Protein AF-A0A966S8Y2-F1 (afdb_monomer_lite)

pLDDT: mean 94.07, std 9.88, range [55.12, 98.75]

Structure (mmCIF, N/CA/C/O backbone):
data_AF-A0A966S8Y2-F1
#
_entry.id   AF-A0A966S8Y2-F1
#
loop_
_atom_site.group_PDB
_atom_site.id
_atom_site.type_symbol
_atom_site.label_atom_id
_atom_site.label_alt_id
_atom_site.label_comp_id
_atom_site.label_asym_id
_atom_site.label_entity_id
_atom_site.label_seq_id
_atom_site.pdbx_PDB_ins_code
_atom_site.Cartn_x
_atom_site.Cartn_y
_atom_site.Cartn_z
_atom_site.occupancy
_atom_site.B_iso_or_equiv
_atom_site.auth_seq_id
_atom_site.auth_comp_id
_atom_site.auth_asym_id
_atom_site.auth_atom_id
_atom_site.pdbx_PDB_model_num
ATOM 1 N N . GLY A 1 1 ? 18.038 -4.367 -18.039 1.00 65.38 1 GLY A N 1
ATOM 2 C CA . GLY A 1 1 ? 17.883 -4.833 -16.645 1.00 65.38 1 GLY A CA 1
ATOM 3 C C . GLY A 1 1 ? 17.531 -6.306 -16.637 1.00 65.38 1 GLY A C 1
ATOM 4 O O . GLY A 1 1 ? 16.687 -6.699 -17.438 1.00 65.38 1 GLY A O 1
ATOM 5 N N . SER A 1 2 ? 18.187 -7.108 -15.795 1.00 87.12 2 SER A N 1
ATOM 6 C CA . SER A 1 2 ? 17.935 -8.552 -15.687 1.00 87.12 2 SER A CA 1
ATOM 7 C C . SER A 1 2 ? 16.500 -8.840 -15.224 1.00 87.12 2 SER A C 1
ATOM 9 O O . SER A 1 2 ? 15.904 -8.039 -14.500 1.00 87.12 2 SER A O 1
ATOM 11 N N . GLY A 1 3 ? 15.937 -9.984 -15.627 1.00 88.94 3 GLY A N 1
ATOM 12 C CA . GLY A 1 3 ? 14.596 -10.402 -15.192 1.00 88.94 3 GLY A CA 1
ATOM 13 C C . GLY A 1 3 ? 14.470 -10.493 -13.667 1.00 88.94 3 GLY A C 1
ATOM 14 O O . GLY A 1 3 ? 13.470 -10.061 -13.105 1.00 88.94 3 GLY A O 1
ATOM 15 N N . PHE A 1 4 ? 15.532 -10.939 -12.990 1.00 93.38 4 PHE A N 1
ATOM 16 C CA . PHE A 1 4 ? 15.594 -10.997 -11.529 1.00 93.38 4 PHE A CA 1
ATOM 17 C C . PHE A 1 4 ? 15.527 -9.610 -10.870 1.00 93.38 4 PHE A C 1
ATOM 19 O O . PHE A 1 4 ? 14.752 -9.406 -9.940 1.00 93.38 4 PHE A O 1
ATOM 26 N N . GLY A 1 5 ? 16.266 -8.623 -11.391 1.00 93.50 5 GLY A N 1
ATOM 27 C CA . GLY A 1 5 ? 16.197 -7.251 -10.878 1.00 93.50 5 GLY A CA 1
ATOM 28 C C . GLY A 1 5 ? 14.804 -6.634 -11.040 1.00 93.50 5 GLY A C 1
ATOM 29 O O . GLY A 1 5 ? 14.321 -5.954 -10.138 1.00 93.50 5 GLY A O 1
ATOM 30 N N . LYS A 1 6 ? 14.118 -6.926 -12.155 1.00 92.38 6 LYS A N 1
ATOM 31 C CA . LYS A 1 6 ? 12.730 -6.485 -12.375 1.00 92.38 6 LYS A CA 1
ATOM 32 C C . LYS A 1 6 ? 11.755 -7.126 -11.385 1.00 92.38 6 LYS A C 1
ATOM 34 O O . LYS A 1 6 ? 10.871 -6.432 -10.895 1.00 92.38 6 LYS A O 1
ATOM 39 N N . LEU A 1 7 ? 11.932 -8.410 -11.066 1.00 94.81 7 LEU A N 1
ATOM 40 C CA . LEU A 1 7 ? 11.112 -9.104 -10.071 1.00 94.81 7 LEU A CA 1
ATOM 41 C C . LEU A 1 7 ? 11.266 -8.479 -8.678 1.00 94.81 7 LEU A C 1
ATOM 43 O O . LEU A 1 7 ? 10.262 -8.197 -8.026 1.00 94.81 7 LEU A O 1
ATOM 47 N N . LEU A 1 8 ? 12.504 -8.213 -8.246 1.00 97.00 8 LEU A N 1
ATOM 48 C CA . LEU A 1 8 ? 12.764 -7.548 -6.965 1.00 97.00 8 LEU A CA 1
ATOM 49 C C . LEU A 1 8 ? 12.143 -6.150 -6.917 1.00 97.00 8 LEU A C 1
ATOM 51 O O . LEU A 1 8 ? 11.499 -5.798 -5.931 1.00 97.00 8 LEU A O 1
ATOM 55 N N . LEU A 1 9 ? 12.283 -5.375 -7.997 1.00 95.62 9 LEU A N 1
ATOM 56 C CA . LEU A 1 9 ? 11.682 -4.049 -8.092 1.00 95.62 9 LEU A CA 1
ATOM 57 C C . LEU A 1 9 ? 10.148 -4.113 -8.047 1.00 95.62 9 LEU A C 1
ATOM 59 O O . LEU A 1 9 ? 9.532 -3.322 -7.340 1.00 95.62 9 LEU A O 1
ATOM 63 N N . ALA A 1 10 ? 9.524 -5.066 -8.745 1.00 96.00 10 ALA A N 1
ATOM 64 C CA . ALA A 1 10 ? 8.076 -5.260 -8.697 1.00 96.00 10 ALA A CA 1
ATOM 65 C C . ALA A 1 10 ? 7.601 -5.617 -7.278 1.00 96.00 10 ALA A C 1
ATOM 67 O O . ALA A 1 10 ? 6.649 -5.016 -6.784 1.00 96.00 10 ALA A O 1
ATOM 68 N N . GLY A 1 11 ? 8.297 -6.534 -6.596 1.00 97.62 11 GLY A N 1
ATOM 69 C CA . GLY A 1 11 ? 8.012 -6.874 -5.200 1.00 97.62 11 GLY A CA 1
ATOM 70 C C . GLY A 1 11 ? 8.147 -5.671 -4.263 1.00 97.62 11 GLY A C 1
ATOM 71 O O . GLY A 1 11 ? 7.277 -5.442 -3.422 1.00 97.62 11 GLY A O 1
ATOM 72 N N . TRP A 1 12 ? 9.188 -4.855 -4.454 1.00 97.94 12 TRP A N 1
ATOM 73 C CA . TRP A 1 12 ? 9.393 -3.629 -3.683 1.00 97.94 12 TRP A CA 1
ATOM 74 C C . TRP A 1 12 ? 8.275 -2.604 -3.916 1.00 97.94 12 TRP A C 1
ATOM 76 O O . TRP A 1 12 ? 7.749 -2.051 -2.954 1.00 97.94 12 TRP A O 1
ATOM 86 N N . LEU A 1 13 ? 7.847 -2.399 -5.166 1.00 97.75 13 LEU A N 1
ATOM 87 C CA . LEU A 1 13 ? 6.738 -1.498 -5.504 1.00 97.75 13 LEU A CA 1
ATOM 88 C C . LEU A 1 13 ? 5.409 -1.959 -4.890 1.00 97.75 13 LEU A C 1
ATOM 90 O O . LEU A 1 13 ? 4.658 -1.130 -4.374 1.00 97.75 13 LEU A O 1
ATOM 94 N N . ILE A 1 14 ? 5.132 -3.267 -4.892 1.00 98.38 14 ILE A N 1
ATOM 95 C CA . ILE A 1 14 ? 3.940 -3.834 -4.244 1.00 98.38 14 ILE A CA 1
ATOM 96 C C . ILE A 1 14 ? 3.983 -3.570 -2.732 1.00 98.38 14 ILE A C 1
ATOM 98 O O . ILE A 1 14 ? 3.017 -3.046 -2.170 1.00 98.38 14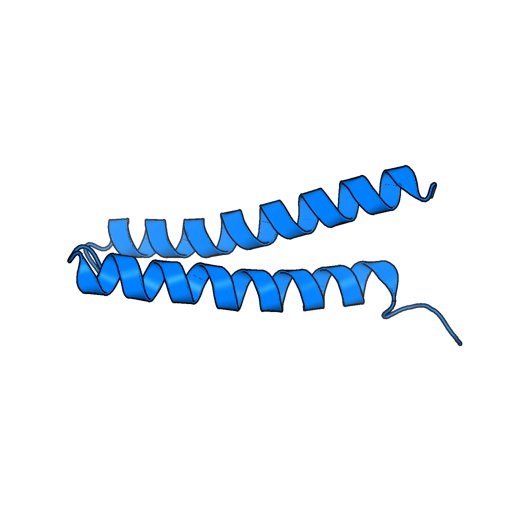 ILE A O 1
ATOM 102 N N . ALA A 1 15 ? 5.109 -3.879 -2.078 1.00 98.50 15 ALA A N 1
ATOM 103 C CA . ALA A 1 15 ? 5.289 -3.646 -0.645 1.00 98.50 15 ALA A CA 1
ATOM 104 C C . ALA A 1 15 ? 5.162 -2.156 -0.286 1.00 98.50 15 ALA A C 1
ATOM 106 O O . ALA A 1 15 ? 4.496 -1.809 0.691 1.00 98.50 15 ALA A O 1
ATOM 107 N N . PHE A 1 16 ? 5.742 -1.276 -1.106 1.00 98.44 16 PHE A N 1
ATOM 108 C CA . PHE A 1 16 ? 5.653 0.170 -0.943 1.00 98.44 16 PHE A CA 1
ATOM 109 C C . PHE A 1 16 ? 4.206 0.672 -1.044 1.00 98.44 16 PHE A C 1
ATOM 111 O O . PHE A 1 16 ? 3.768 1.419 -0.171 1.00 98.44 16 PHE A O 1
ATOM 118 N N . CYS A 1 17 ? 3.431 0.229 -2.043 1.00 98.69 17 CYS A N 1
ATOM 119 C CA . CYS A 1 17 ? 2.026 0.631 -2.192 1.00 98.69 17 CYS A CA 1
ATOM 120 C C . CYS A 1 17 ? 1.180 0.205 -0.984 1.00 98.69 17 CYS A C 1
ATOM 122 O O . CYS A 1 17 ? 0.393 1.001 -0.469 1.00 98.69 17 CYS A O 1
ATOM 124 N N . TYR A 1 18 ? 1.364 -1.025 -0.493 1.00 98.75 18 TYR A N 1
ATOM 125 C CA . TYR A 1 18 ? 0.685 -1.487 0.719 1.00 98.75 18 TYR A CA 1
ATOM 126 C C . TYR A 1 18 ? 1.088 -0.666 1.949 1.00 98.75 18 TYR A C 1
ATOM 128 O O . TYR A 1 18 ? 0.218 -0.216 2.697 1.00 98.75 18 TYR A O 1
ATOM 136 N N . HIS A 1 19 ? 2.390 -0.428 2.142 1.00 98.69 19 HIS A N 1
ATOM 137 C CA . HIS A 1 19 ? 2.894 0.357 3.267 1.00 98.69 19 HIS A CA 1
ATOM 138 C C . HIS A 1 19 ? 2.366 1.795 3.241 1.00 98.69 19 HIS A C 1
ATOM 140 O O . HIS A 1 19 ? 1.930 2.291 4.275 1.00 98.69 19 HIS A O 1
ATOM 146 N N . LEU A 1 20 ? 2.325 2.434 2.070 1.00 98.62 20 LEU A N 1
ATOM 147 C CA . LEU A 1 20 ? 1.770 3.774 1.890 1.00 98.62 20 LEU A CA 1
ATOM 148 C C . LEU A 1 20 ? 0.282 3.819 2.264 1.00 98.62 20 LEU A C 1
ATOM 150 O O . LEU A 1 20 ? -0.118 4.628 3.100 1.00 98.62 20 LEU A O 1
ATOM 154 N N . CYS A 1 21 ? -0.540 2.932 1.691 1.00 98.75 21 CYS A N 1
ATOM 155 C CA . CYS A 1 21 ? -1.974 2.888 1.988 1.00 98.75 21 CYS A CA 1
ATOM 156 C C . CYS A 1 21 ? -2.242 2.581 3.467 1.00 98.75 21 CYS A C 1
ATOM 158 O O . CYS A 1 21 ? -3.113 3.201 4.082 1.00 98.75 21 CYS A O 1
ATOM 160 N N . ASN A 1 22 ? -1.485 1.656 4.062 1.00 98.69 22 ASN A N 1
ATOM 161 C CA . ASN A 1 22 ? -1.605 1.370 5.484 1.00 98.69 22 ASN A CA 1
ATOM 162 C C . ASN A 1 22 ? -1.122 2.554 6.338 1.00 98.69 22 ASN A C 1
ATOM 164 O O . ASN A 1 22 ? -1.753 2.862 7.342 1.00 98.69 22 ASN A O 1
ATOM 168 N N . GLY A 1 23 ? -0.073 3.263 5.921 1.00 98.62 23 GLY A N 1
ATOM 169 C CA . GLY A 1 23 ? 0.400 4.493 6.557 1.00 98.62 23 GLY A CA 1
A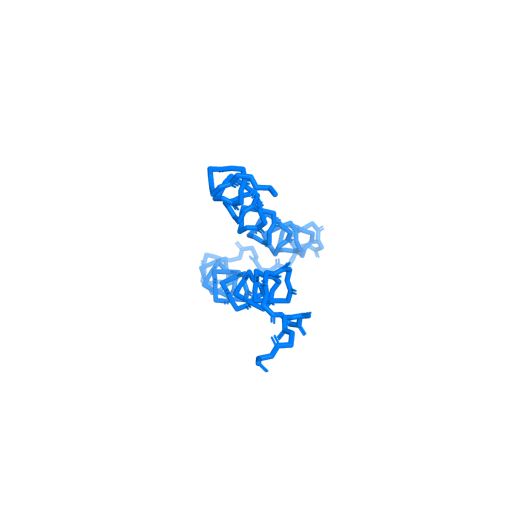TOM 170 C C . GLY A 1 23 ? -0.677 5.577 6.601 1.00 98.62 23 GLY A C 1
ATOM 171 O O . GLY A 1 23 ? -0.912 6.154 7.657 1.00 98.62 23 GLY A O 1
ATOM 172 N N . LEU A 1 24 ? -1.427 5.779 5.511 1.00 98.50 24 LEU A N 1
ATOM 173 C CA . LEU A 1 24 ? -2.584 6.688 5.505 1.00 98.50 24 LEU A CA 1
ATOM 174 C C . LEU A 1 24 ? -3.671 6.257 6.501 1.00 98.50 24 LEU A C 1
ATOM 176 O O . LEU A 1 24 ? -4.270 7.098 7.171 1.00 98.50 24 LEU A O 1
ATOM 180 N N . ARG A 1 25 ? -3.913 4.947 6.633 1.00 98.38 25 ARG A N 1
ATOM 181 C CA . ARG A 1 25 ? -4.834 4.409 7.645 1.00 98.38 25 ARG A CA 1
ATOM 182 C C . ARG A 1 25 ? -4.342 4.704 9.066 1.00 98.38 25 ARG A C 1
ATOM 184 O O . ARG A 1 25 ? -5.158 5.084 9.897 1.00 98.38 25 ARG A O 1
ATOM 191 N N . HIS A 1 26 ? -3.040 4.583 9.324 1.00 98.25 26 HIS A N 1
ATOM 192 C CA . HIS A 1 26 ? -2.437 4.953 10.609 1.00 98.25 26 HIS A CA 1
ATOM 193 C C . HIS A 1 26 ? -2.557 6.455 10.891 1.00 98.25 26 HIS A C 1
ATOM 195 O O . HIS A 1 26 ? -3.008 6.819 11.967 1.00 98.25 26 HIS A O 1
ATOM 201 N N . LEU A 1 27 ? -2.298 7.325 9.912 1.00 98.56 27 LEU A N 1
ATOM 202 C CA . LEU A 1 27 ? -2.510 8.768 10.085 1.00 98.56 27 LEU A CA 1
ATOM 203 C C . LEU A 1 27 ? -3.980 9.101 10.391 1.00 98.56 27 LEU A C 1
ATOM 205 O O . LEU A 1 27 ? -4.269 9.987 11.187 1.00 98.56 27 LEU A O 1
ATOM 209 N N . ASN A 1 28 ? -4.936 8.375 9.802 1.00 98.31 28 ASN A N 1
ATOM 210 C CA . ASN A 1 28 ? -6.350 8.530 10.152 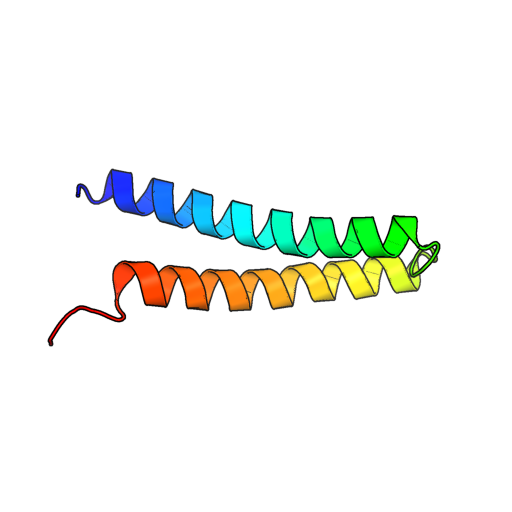1.00 98.31 28 ASN A CA 1
ATOM 211 C C . ASN A 1 28 ? -6.655 8.062 11.589 1.00 98.31 28 ASN A C 1
ATOM 213 O O . ASN A 1 28 ? -7.520 8.644 12.245 1.00 98.31 28 ASN A O 1
ATOM 217 N N . TRP A 1 29 ? -5.941 7.050 12.090 1.00 98.19 29 TRP A N 1
ATOM 218 C CA . TRP A 1 29 ? -6.001 6.651 13.498 1.00 98.19 29 TRP A CA 1
ATOM 219 C C . TRP A 1 29 ? -5.419 7.712 14.431 1.00 98.19 29 TRP A C 1
ATOM 221 O O . TRP A 1 29 ? -6.012 7.959 15.479 1.00 98.19 29 TRP A O 1
ATOM 231 N N . ASP A 1 30 ? -4.343 8.390 14.033 1.00 98.38 30 ASP A N 1
ATOM 232 C CA . ASP A 1 30 ? -3.746 9.488 14.807 1.00 98.38 30 ASP A CA 1
ATOM 233 C C . ASP A 1 30 ? -4.712 10.681 14.953 1.00 98.38 30 ASP A C 1
ATOM 235 O O . ASP A 1 30 ? -4.666 11.414 15.938 1.00 98.38 30 ASP A O 1
ATOM 239 N N . LEU A 1 31 ? -5.657 10.836 14.017 1.00 98.06 31 LEU A N 1
ATOM 240 C CA . LEU A 1 31 ? -6.767 11.795 14.106 1.00 98.06 31 LEU A CA 1
ATOM 241 C C . LEU A 1 31 ? -7.937 11.314 14.991 1.00 98.06 31 LEU A C 1
ATOM 243 O O . LEU A 1 31 ? -8.975 11.978 15.043 1.00 98.06 31 LEU A O 1
ATOM 247 N N . GLY A 1 32 ? -7.818 10.156 15.644 1.00 97.31 32 GLY A N 1
ATOM 248 C CA . GLY A 1 32 ? -8.850 9.578 16.510 1.00 97.31 32 GLY A CA 1
ATOM 249 C C . GLY A 1 32 ? -10.024 8.922 15.772 1.00 97.31 32 GLY A C 1
ATOM 250 O O . GLY A 1 32 ? -11.089 8.747 16.360 1.00 97.31 32 GLY A O 1
ATOM 251 N N 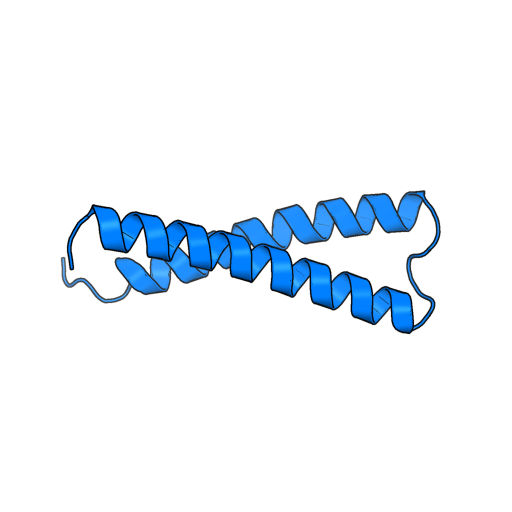. ARG A 1 33 ? -9.877 8.575 14.484 1.00 97.31 33 ARG A N 1
ATOM 252 C CA . ARG A 1 33 ? -10.962 8.023 13.645 1.00 97.31 33 ARG A CA 1
ATOM 253 C C . ARG A 1 33 ? -10.742 6.547 13.333 1.00 97.31 33 ARG A C 1
ATOM 255 O O . ARG A 1 33 ? -9.621 6.147 13.051 1.00 97.31 33 ARG A O 1
ATOM 262 N N . GLY A 1 34 ? -11.808 5.747 13.238 1.00 94.69 34 GLY A N 1
ATOM 263 C CA . GLY A 1 34 ? -11.707 4.369 12.735 1.00 94.69 34 GLY A CA 1
ATOM 264 C C . GLY A 1 34 ? -11.082 3.375 13.720 1.00 94.69 34 GLY A C 1
ATOM 265 O O . GLY A 1 34 ? -10.429 2.422 13.282 1.00 94.69 34 GLY A O 1
ATOM 266 N N . LEU A 1 35 ? -11.224 3.639 15.024 1.00 97.00 35 LEU A N 1
ATOM 267 C CA . LEU A 1 35 ? -10.620 2.865 16.117 1.00 97.00 35 LEU A CA 1
ATOM 268 C C . LEU A 1 35 ? -11.516 1.713 16.599 1.00 97.00 35 LEU A C 1
ATOM 270 O O . LEU A 1 35 ? -11.025 0.770 17.222 1.00 97.00 35 LEU A O 1
ATOM 274 N N . GLU A 1 36 ? -12.811 1.740 16.275 1.00 97.94 36 GLU A N 1
ATOM 275 C CA . GLU A 1 36 ? -13.722 0.639 16.579 1.00 97.94 36 GLU A CA 1
ATOM 276 C C . GLU A 1 36 ? -13.376 -0.611 15.761 1.00 97.94 36 GLU A C 1
ATOM 278 O O . GLU A 1 36 ? -12.991 -0.533 14.592 1.00 97.94 36 GLU A O 1
ATOM 283 N N . LYS A 1 37 ? -13.566 -1.807 16.333 1.00 97.31 37 LYS A N 1
ATOM 284 C CA . LYS A 1 37 ? -13.160 -3.077 15.685 1.00 97.31 37 LYS A CA 1
ATOM 285 C C . LYS A 1 37 ? -13.755 -3.262 14.287 1.00 97.31 37 LYS A C 1
ATOM 287 O O . LYS A 1 37 ? -13.094 -3.807 13.399 1.00 97.31 37 LYS A O 1
ATOM 292 N N . VAL A 1 38 ? -15.009 -2.855 14.097 1.00 98.00 38 VAL A N 1
ATOM 293 C CA . VAL A 1 38 ? -15.705 -2.958 12.805 1.00 98.00 38 VAL A CA 1
ATOM 294 C C . VAL A 1 38 ? -15.097 -1.990 11.788 1.00 98.00 38 VAL A C 1
ATOM 296 O O . VAL A 1 38 ? -14.831 -2.379 10.651 1.00 98.00 38 VAL A O 1
ATOM 299 N N . GLU A 1 39 ? -14.797 -0.761 12.203 1.00 97.62 39 GLU A N 1
ATOM 300 C CA . GLU A 1 39 ? -14.171 0.259 11.357 1.00 97.62 39 GLU A CA 1
ATOM 301 C C . GLU A 1 39 ? -12.723 -0.102 11.004 1.00 97.62 39 GLU A C 1
ATOM 303 O O . GLU A 1 39 ? -12.307 0.032 9.850 1.00 97.62 39 GLU A O 1
ATOM 308 N N . ALA A 1 40 ? -11.969 -0.636 11.965 1.00 97.19 40 ALA A N 1
ATOM 309 C CA . ALA A 1 40 ? -10.607 -1.116 11.768 1.00 97.19 40 ALA A CA 1
ATOM 310 C C . ALA A 1 40 ? -10.554 -2.268 10.748 1.00 97.19 40 ALA A C 1
ATOM 312 O O . ALA A 1 40 ? -9.682 -2.285 9.878 1.00 97.19 40 ALA A O 1
ATOM 313 N N . ARG A 1 41 ? -11.515 -3.204 10.796 1.00 98.19 41 ARG A N 1
ATOM 314 C CA . ARG A 1 41 ? -11.635 -4.291 9.804 1.00 98.19 41 ARG A CA 1
ATOM 315 C C . ARG A 1 41 ? -12.026 -3.770 8.430 1.00 98.19 41 ARG A C 1
ATOM 317 O O . ARG A 1 41 ? -11.392 -4.136 7.444 1.00 98.19 41 ARG A O 1
ATOM 324 N N . ARG A 1 42 ? -13.018 -2.878 8.361 1.00 98.25 42 ARG A N 1
ATOM 325 C CA . ARG A 1 42 ? -13.444 -2.269 7.096 1.00 98.25 42 ARG A CA 1
ATOM 326 C C . ARG A 1 42 ? -12.296 -1.502 6.440 1.00 98.25 42 ARG A C 1
ATOM 328 O O . ARG A 1 42 ? -12.032 -1.695 5.257 1.00 98.25 42 ARG A O 1
ATOM 335 N N . SER A 1 43 ? -11.591 -0.668 7.200 1.00 98.25 43 SER A N 1
ATOM 336 C CA . SER A 1 43 ? -10.441 0.091 6.697 1.00 98.25 43 SER A CA 1
ATOM 337 C C . SER A 1 43 ? -9.264 -0.810 6.310 1.00 98.25 43 SER A C 1
ATOM 339 O O . SER A 1 43 ? -8.594 -0.512 5.326 1.00 98.25 43 SER A O 1
ATOM 341 N N . ALA A 1 44 ? -9.043 -1.942 6.988 1.00 98.19 44 ALA A N 1
ATOM 342 C CA . ALA A 1 44 ? -8.059 -2.937 6.558 1.00 98.19 44 ALA A CA 1
ATOM 343 C C . ALA A 1 44 ? -8.413 -3.550 5.188 1.00 98.19 44 ALA A C 1
ATOM 345 O O . ALA A 1 44 ? -7.550 -3.621 4.313 1.00 98.19 44 ALA A O 1
ATOM 346 N N . THR A 1 45 ? -9.680 -3.918 4.953 1.00 98.69 45 THR A N 1
ATOM 347 C CA . THR A 1 45 ? -10.133 -4.384 3.628 1.00 98.69 45 THR A CA 1
ATOM 348 C C . THR A 1 45 ? -9.935 -3.310 2.558 1.00 98.69 45 THR A C 1
ATOM 350 O O . THR A 1 45 ? -9.441 -3.613 1.473 1.00 98.69 45 THR A O 1
ATOM 353 N N . VAL A 1 46 ? -10.258 -2.048 2.869 1.00 98.50 46 VAL A N 1
ATOM 354 C CA . VAL A 1 46 ? -10.030 -0.912 1.959 1.00 98.50 46 VAL A CA 1
ATOM 355 C C . VAL A 1 46 ? -8.547 -0.779 1.607 1.00 98.50 46 VAL A C 1
ATOM 357 O O . VAL A 1 46 ? -8.221 -0.674 0.428 1.00 98.50 46 VAL A O 1
ATOM 360 N N . VAL A 1 47 ? -7.644 -0.845 2.592 1.00 98.69 47 VAL A N 1
ATOM 361 C CA . VAL A 1 47 ? -6.191 -0.786 2.357 1.00 98.69 47 VAL A CA 1
ATOM 362 C C . VAL A 1 47 ? -5.738 -1.892 1.407 1.00 98.69 47 VAL A C 1
ATOM 364 O O . VAL A 1 47 ? -5.002 -1.600 0.468 1.00 98.69 47 VAL A O 1
ATOM 367 N N . VAL A 1 48 ? -6.191 -3.135 1.592 1.00 98.62 48 VAL A N 1
ATOM 368 C CA . VAL A 1 48 ? -5.819 -4.258 0.711 1.00 98.62 48 VAL A C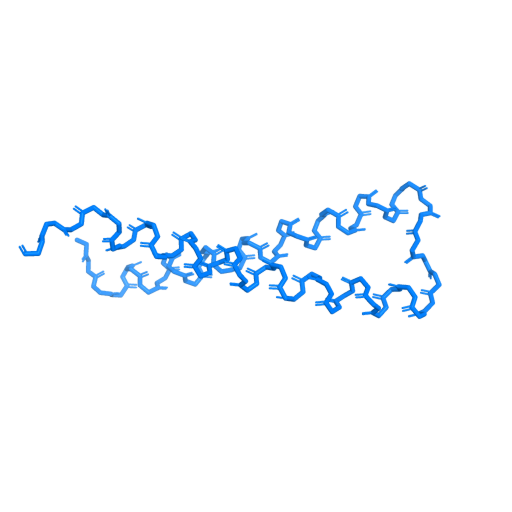A 1
ATOM 369 C C . VAL A 1 48 ? -6.291 -4.022 -0.726 1.00 98.62 48 VAL A C 1
ATOM 371 O O . VAL A 1 48 ? -5.493 -4.132 -1.653 1.00 98.62 48 VAL A O 1
ATOM 374 N N . VAL A 1 49 ? -7.557 -3.648 -0.925 1.00 98.75 49 VAL A N 1
ATOM 375 C CA . VAL A 1 49 ? -8.116 -3.430 -2.272 1.00 98.75 49 VAL A CA 1
ATOM 376 C C . VAL A 1 49 ? -7.431 -2.258 -2.977 1.00 98.75 49 VAL A C 1
ATOM 378 O O . VAL A 1 49 ? -7.011 -2.385 -4.127 1.00 98.75 49 VAL A O 1
ATOM 381 N N . VAL A 1 50 ? -7.284 -1.124 -2.287 1.00 98.69 50 VAL A N 1
ATOM 382 C CA . VAL A 1 50 ? -6.686 0.087 -2.865 1.00 98.69 50 VAL A CA 1
ATOM 383 C C . VAL A 1 50 ? -5.201 -0.122 -3.153 1.00 98.69 50 VAL A C 1
ATOM 385 O O . VAL A 1 50 ? -4.740 0.244 -4.232 1.00 98.69 50 VAL A O 1
ATOM 388 N N . SER A 1 51 ? -4.456 -0.750 -2.239 1.00 98.56 51 SER A N 1
ATOM 389 C CA . SER A 1 51 ? -3.032 -1.031 -2.462 1.00 98.56 51 SER A CA 1
ATOM 390 C C . SER A 1 51 ? -2.803 -2.013 -3.607 1.00 98.56 51 SER A C 1
ATOM 392 O O . SER A 1 51 ? -1.876 -1.801 -4.382 1.00 98.56 51 SER A O 1
ATOM 394 N N . ALA A 1 52 ? -3.653 -3.033 -3.774 1.00 98.56 52 ALA A N 1
ATOM 395 C CA . ALA A 1 52 ? -3.572 -3.950 -4.908 1.00 98.56 52 ALA A CA 1
ATOM 396 C C . ALA A 1 52 ? -3.827 -3.228 -6.241 1.00 98.56 52 ALA A C 1
ATOM 398 O O . ALA A 1 52 ? -3.044 -3.378 -7.179 1.00 98.56 52 ALA A O 1
ATOM 399 N N . ALA A 1 53 ? -4.876 -2.401 -6.319 1.00 98.62 53 ALA A N 1
ATOM 400 C CA . ALA A 1 53 ? -5.174 -1.614 -7.515 1.00 98.62 53 ALA A CA 1
ATOM 401 C C . ALA A 1 53 ? -4.036 -0.632 -7.854 1.00 98.62 53 ALA A C 1
ATOM 403 O O . ALA A 1 53 ? -3.603 -0.556 -9.005 1.00 98.62 53 ALA A O 1
ATOM 404 N N . LEU A 1 54 ? -3.509 0.071 -6.845 1.00 98.38 54 LEU A N 1
ATOM 405 C CA . LEU A 1 54 ? -2.386 0.994 -7.004 1.00 98.38 54 LEU A CA 1
ATOM 406 C C . LEU A 1 54 ? -1.115 0.263 -7.447 1.00 98.38 54 LEU A C 1
ATOM 408 O O . LEU A 1 54 ? -0.463 0.696 -8.393 1.00 98.38 54 LEU A O 1
ATOM 412 N N . ALA A 1 55 ? -0.783 -0.861 -6.810 1.00 98.25 55 ALA A N 1
ATOM 413 C CA . ALA A 1 55 ? 0.389 -1.652 -7.159 1.00 98.25 55 ALA A CA 1
ATOM 414 C C . ALA A 1 55 ? 0.313 -2.158 -8.603 1.00 98.25 55 ALA A C 1
ATOM 416 O O . ALA A 1 55 ? 1.294 -2.042 -9.333 1.00 98.25 55 ALA A O 1
ATOM 417 N N . LEU A 1 56 ? -0.849 -2.654 -9.046 1.00 98.00 56 LEU A N 1
ATOM 418 C CA . LEU A 1 56 ? -1.055 -3.075 -10.433 1.00 98.00 56 LEU A CA 1
ATOM 419 C C . LEU A 1 56 ? -0.857 -1.916 -11.412 1.00 98.00 56 LEU A C 1
ATOM 421 O O . LEU A 1 56 ? -0.144 -2.077 -12.401 1.00 98.00 56 LEU A O 1
ATOM 425 N N . ALA A 1 57 ? -1.434 -0.746 -11.126 1.00 97.56 57 ALA A N 1
ATOM 426 C CA . ALA A 1 57 ? -1.277 0.435 -11.969 1.00 97.56 57 ALA A CA 1
ATOM 427 C C . ALA A 1 57 ? 0.190 0.893 -12.053 1.00 97.56 57 ALA A C 1
ATOM 429 O O . ALA A 1 57 ? 0.693 1.153 -13.146 1.00 97.56 57 ALA A O 1
ATOM 430 N N . VAL A 1 58 ? 0.895 0.941 -10.918 1.00 96.81 58 VAL A N 1
ATOM 431 C CA . VAL A 1 58 ? 2.301 1.369 -10.839 1.00 96.81 58 VAL A CA 1
ATOM 432 C C . VAL A 1 58 ? 3.228 0.368 -11.527 1.00 96.81 58 VAL A C 1
ATOM 434 O O . VAL A 1 58 ? 4.085 0.774 -12.307 1.00 96.81 58 VAL A O 1
ATOM 437 N N . VAL A 1 59 ? 3.045 -0.934 -11.298 1.00 96.44 59 VAL A N 1
ATOM 438 C CA . VAL A 1 59 ? 3.813 -1.990 -11.976 1.00 96.44 59 VAL A CA 1
ATOM 439 C C . VAL A 1 59 ? 3.541 -1.956 -13.482 1.00 96.44 59 VAL A C 1
ATOM 441 O O . VAL A 1 59 ? 4.483 -2.010 -14.273 1.00 96.44 59 VAL A O 1
ATOM 444 N N . TYR A 1 60 ? 2.282 -1.798 -13.900 1.00 95.12 60 TYR A N 1
ATOM 445 C CA . TYR A 1 60 ? 1.937 -1.670 -15.315 1.00 95.12 60 TYR A CA 1
ATOM 446 C C . TYR A 1 60 ? 2.629 -0.460 -15.958 1.00 95.12 60 TYR A C 1
ATOM 448 O O . TYR A 1 60 ? 3.287 -0.590 -16.994 1.00 95.12 60 TYR A O 1
ATOM 456 N N . ALA A 1 61 ? 2.543 0.704 -15.313 1.00 94.19 61 ALA A N 1
ATOM 457 C CA . ALA A 1 61 ? 3.192 1.922 -15.775 1.00 94.19 61 ALA A CA 1
ATOM 458 C C . ALA A 1 61 ? 4.720 1.767 -15.863 1.00 94.19 61 ALA A C 1
ATOM 460 O O . ALA A 1 61 ? 5.313 2.114 -16.882 1.00 94.19 61 ALA A O 1
ATOM 461 N N . ALA A 1 62 ? 5.345 1.191 -14.833 1.00 91.81 62 ALA A N 1
ATOM 462 C CA . ALA A 1 62 ? 6.795 1.047 -14.735 1.00 91.81 62 ALA A CA 1
ATOM 463 C C . ALA A 1 62 ? 7.395 0.085 -15.774 1.00 91.81 62 ALA A C 1
ATOM 465 O O . ALA A 1 62 ? 8.545 0.267 -16.176 1.00 91.81 62 ALA A O 1
ATOM 466 N N . PHE A 1 63 ? 6.652 -0.941 -16.202 1.00 91.69 63 PHE A N 1
ATOM 467 C CA . PHE A 1 63 ? 7.197 -1.993 -17.068 1.00 91.69 63 PHE A CA 1
ATOM 468 C C . PHE A 1 63 ? 6.595 -2.055 -18.475 1.00 91.69 63 PHE A C 1
ATOM 470 O O . PHE A 1 63 ? 7.242 -2.622 -19.356 1.00 91.69 63 PHE A O 1
ATOM 477 N N . PHE A 1 64 ? 5.403 -1.494 -18.710 1.00 87.56 64 PHE A N 1
ATOM 478 C CA . PHE A 1 64 ? 4.651 -1.728 -19.952 1.00 87.56 64 PHE A CA 1
ATOM 479 C C . PHE A 1 64 ? 4.121 -0.461 -20.636 1.00 87.56 64 PHE A C 1
ATOM 481 O O . PHE A 1 64 ? 3.942 -0.480 -21.852 1.00 87.56 64 PHE A O 1
ATOM 488 N N . ALA A 1 65 ? 3.906 0.651 -19.923 1.00 80.56 65 ALA A N 1
ATOM 489 C CA . ALA A 1 65 ? 3.289 1.848 -20.517 1.00 80.56 65 ALA A CA 1
ATOM 490 C C . ALA A 1 65 ? 4.147 2.569 -21.582 1.00 80.56 65 ALA A C 1
ATOM 492 O O . ALA A 1 65 ? 3.610 3.369 -22.342 1.00 80.56 65 ALA A O 1
ATOM 493 N N . GLY A 1 66 ? 5.452 2.281 -21.665 1.00 65.31 66 GLY A N 1
ATOM 494 C CA . GLY A 1 66 ? 6.388 2.906 -22.612 1.00 65.31 66 GLY A CA 1
ATOM 495 C C . GLY A 1 66 ? 6.975 1.978 -23.682 1.00 65.31 66 GLY A C 1
ATOM 496 O O . GLY A 1 66 ? 7.933 2.371 -24.341 1.00 65.31 66 GLY A O 1
ATOM 497 N N . VAL A 1 67 ? 6.471 0.749 -23.844 1.00 58.47 67 VAL A N 1
ATOM 498 C CA . VAL A 1 67 ? 6.988 -0.198 -24.849 1.00 58.47 67 VAL A CA 1
ATOM 499 C C . VAL A 1 67 ? 6.211 -0.014 -26.164 1.00 58.47 67 VAL A C 1
ATOM 501 O O . VAL A 1 67 ? 5.033 -0.383 -26.200 1.00 58.47 67 VAL A O 1
ATOM 504 N N . PRO A 1 68 ? 6.802 0.560 -27.237 1.00 55.12 68 PRO A N 1
ATOM 505 C CA . PRO A 1 68 ? 6.173 0.536 -28.556 1.00 55.12 68 PRO A CA 1
ATOM 506 C C . PRO A 1 68 ? 6.019 -0.926 -28.996 1.00 55.12 68 PRO A C 1
ATOM 508 O O . PRO A 1 68 ? 6.956 -1.714 -28.862 1.00 55.12 68 PRO A O 1
ATOM 511 N N . ARG A 1 69 ? 4.805 -1.281 -29.423 1.00 60.16 69 ARG A N 1
ATOM 512 C CA . ARG A 1 69 ? 4.434 -2.632 -29.862 1.00 60.16 69 ARG A CA 1
ATOM 513 C C . ARG A 1 69 ? 4.8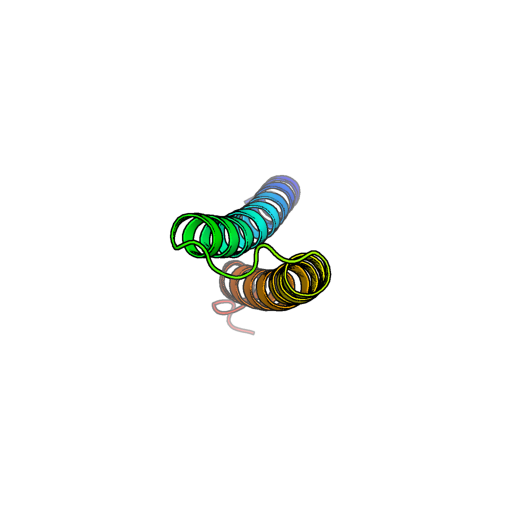68 -2.864 -31.298 1.00 60.16 69 ARG A C 1
ATOM 515 O O . ARG A 1 69 ? 4.676 -1.919 -32.095 1.00 60.16 69 ARG A O 1
#

Foldseek 3Di:
DDPVVLVVVLVVLLVVLLCVLVVVVVVCVVVVPQPDPVSVVVSNVVSVVRSVVNSVVVSCVVPPPPDDD

Radius of gyration: 15.43 Å; chains: 1; bounding box: 34×23×46 Å

Sequence (69 aa):
GSGFGKLLLAGWLIAFCYHLCNGLRHLNWDLGRGLEKVEARRSATVVVVVSAALALAVVYAAFFAGVPR

Secondary structure (DSSP, 8-state):
--HHHHHHHHHHHHHHHHHHHHHHHHHHHHTT-S-SHHHHHHHHHHHHHHHHHHHHHHHHHHHTTT---